Protein AF-A0A085MTJ7-F1 (afdb_monomer_lite)

Sequence (87 aa):
MAWKRMGFKVWFKGNRTLRSILRNDKEKVPLDQCPGLVYEIKCECSASYIGEADNTLAHRYQEHMKSLTRCRNALNRLNGGPPNTSR

Secondary structure (DSSP, 8-state):
-GGGGGT------PPPPHHHHH---SPPPPGGG-SSEEEEEE-TTS-EEEEEESS-HHHHHHHHHHHHHHHHHHHHHHTTPPP----

Organism: NCBI:txid68888

pLDDT: mean 78.83, std 15.58, range [43.47, 95.25]

Foldseek 3Di:
DCCVVVDDDDDDDDDDDPCRVPDPVDDDDPPQQDAFDWDWDQDPVRDIDIDHGRGGPVVVVVVVVVVVVVVVQVVCVVVVHDHPPDD

Structure (mmCIF, N/CA/C/O backbone):
data_AF-A0A085MTJ7-F1
#
_entry.id   AF-A0A085MTJ7-F1
#
loop_
_atom_site.group_PDB
_atom_site.id
_atom_site.type_symbol
_atom_site.label_atom_id
_atom_site.label_alt_id
_atom_site.label_comp_id
_atom_site.label_asym_id
_atom_site.label_entity_id
_atom_site.label_seq_id
_atom_site.pdbx_PDB_ins_code
_atom_site.Cartn_x
_atom_site.Cartn_y
_atom_site.Cartn_z
_atom_site.occupancy
_atom_site.B_iso_or_equiv
_atom_site.auth_seq_id
_atom_site.auth_comp_id
_atom_site.auth_asym_id
_atom_site.auth_atom_id
_atom_site.pdbx_PDB_model_num
ATOM 1 N N . MET A 1 1 ? -10.746 14.969 8.248 1.00 44.50 1 MET A N 1
ATOM 2 C CA . MET A 1 1 ? -10.419 13.576 7.849 1.00 44.50 1 MET A CA 1
ATOM 3 C C . MET A 1 1 ? -10.452 13.474 6.323 1.00 44.50 1 MET A C 1
ATOM 5 O O . MET A 1 1 ? -11.532 13.444 5.750 1.00 44.50 1 MET A O 1
ATOM 9 N N . ALA A 1 2 ? -9.287 13.507 5.666 1.00 47.97 2 ALA A N 1
ATOM 10 C CA . ALA A 1 2 ? -9.143 13.752 4.222 1.00 47.97 2 ALA A CA 1
ATOM 11 C C . ALA A 1 2 ? -9.543 12.577 3.294 1.00 47.97 2 ALA A C 1
ATOM 13 O O . ALA A 1 2 ? -9.817 12.797 2.120 1.00 47.97 2 ALA A O 1
ATOM 14 N N . TRP A 1 3 ? -9.642 11.343 3.804 1.00 43.47 3 TRP A N 1
ATOM 15 C CA . TRP A 1 3 ? -9.817 10.130 2.985 1.00 43.47 3 TRP A CA 1
ATOM 16 C C . TRP A 1 3 ? -11.232 9.914 2.418 1.00 43.47 3 TRP A C 1
ATOM 18 O O . TRP A 1 3 ? -11.368 9.329 1.345 1.00 43.47 3 TRP A O 1
ATOM 28 N N . LYS A 1 4 ? -12.287 10.453 3.056 1.00 44.94 4 LYS A N 1
ATOM 29 C CA . LYS A 1 4 ? -13.652 10.459 2.480 1.00 44.94 4 LYS A CA 1
ATOM 30 C C . LYS A 1 4 ? -13.732 11.250 1.168 1.00 44.94 4 LYS A C 1
ATOM 32 O O . LYS A 1 4 ? -14.577 10.949 0.337 1.00 44.94 4 LYS A O 1
ATOM 37 N N . ARG A 1 5 ? -12.841 12.231 0.970 1.00 46.75 5 ARG A N 1
ATOM 38 C CA . ARG A 1 5 ? -12.735 13.015 -0.271 1.00 46.75 5 ARG A CA 1
ATOM 39 C C . ARG A 1 5 ? -12.060 12.249 -1.418 1.00 46.75 5 ARG A C 1
ATOM 41 O O . ARG A 1 5 ? -12.062 12.758 -2.528 1.00 46.75 5 ARG A O 1
ATOM 48 N N . MET A 1 6 ? -11.500 11.060 -1.160 1.00 59.06 6 MET A N 1
ATOM 49 C CA . MET A 1 6 ? -10.675 10.293 -2.108 1.00 59.06 6 MET A CA 1
ATOM 50 C C . MET A 1 6 ? -11.265 8.919 -2.493 1.00 59.06 6 MET A C 1
ATOM 52 O O . MET A 1 6 ? -10.599 8.135 -3.155 1.00 59.06 6 MET A O 1
ATOM 56 N N . GLY A 1 7 ? -12.510 8.607 -2.103 1.00 54.81 7 GLY A N 1
ATOM 57 C CA . GLY A 1 7 ? -13.260 7.472 -2.670 1.00 54.81 7 GLY A CA 1
ATOM 58 C C . GLY A 1 7 ? -12.900 6.059 -2.176 1.00 54.81 7 GLY A C 1
ATOM 59 O O . GLY A 1 7 ? -13.306 5.081 -2.803 1.00 54.81 7 GLY A O 1
ATOM 60 N N . PHE A 1 8 ? -12.179 5.907 -1.061 1.00 45.62 8 PHE A N 1
ATOM 61 C CA . PHE A 1 8 ? -11.872 4.585 -0.490 1.00 45.62 8 PHE A CA 1
ATOM 62 C C . PHE A 1 8 ? -13.062 4.000 0.299 1.00 45.62 8 PHE A C 1
ATOM 64 O O . PHE A 1 8 ? -13.594 4.655 1.201 1.00 45.62 8 PHE A O 1
ATOM 71 N N . LYS A 1 9 ? -13.470 2.757 -0.016 1.00 57.62 9 LYS A N 1
ATOM 72 C CA . LYS A 1 9 ? -14.594 2.037 0.619 1.00 57.62 9 LYS A CA 1
ATOM 73 C C . LYS A 1 9 ? -14.088 0.796 1.366 1.00 57.62 9 LYS A C 1
ATOM 75 O O . LYS A 1 9 ? -13.494 -0.089 0.766 1.00 57.62 9 LYS A O 1
ATOM 80 N N . VAL A 1 10 ? -14.332 0.741 2.676 1.00 64.44 10 VAL A N 1
ATOM 81 C CA . VAL A 1 10 ? -13.942 -0.374 3.561 1.00 64.44 10 VAL A CA 1
ATOM 82 C C . VAL A 1 10 ? -15.069 -1.410 3.608 1.00 64.44 10 VAL A C 1
ATOM 84 O O . VAL A 1 10 ? -16.218 -1.030 3.829 1.00 64.44 10 VAL A O 1
ATOM 87 N N . TRP A 1 11 ? -14.749 -2.696 3.418 1.00 53.28 11 TRP A N 1
ATOM 88 C CA . TRP A 1 11 ? -15.743 -3.768 3.230 1.00 53.28 11 TRP A CA 1
ATOM 89 C C . TRP A 1 11 ? -15.969 -4.684 4.439 1.00 53.28 11 TRP A C 1
ATOM 91 O O . TRP A 1 11 ? -17.059 -5.230 4.574 1.00 53.28 11 TRP A O 1
ATOM 101 N N . PHE A 1 12 ? -15.011 -4.822 5.358 1.00 56.38 12 PHE A N 1
ATOM 102 C CA . PHE A 1 12 ? -15.223 -5.593 6.585 1.00 56.38 12 PHE A CA 1
ATOM 103 C C . PHE A 1 12 ? -14.403 -5.024 7.741 1.00 56.38 12 PHE A C 1
ATOM 105 O O . PHE A 1 12 ? -13.204 -4.782 7.617 1.00 56.38 12 PHE A O 1
ATOM 112 N N . LYS A 1 13 ? -15.066 -4.796 8.875 1.00 62.94 13 LYS A N 1
ATOM 113 C CA . LYS A 1 13 ? -14.444 -4.405 10.140 1.00 62.94 13 LYS A CA 1
ATOM 114 C C . LYS A 1 13 ? -15.157 -5.172 11.245 1.00 62.94 13 LYS A C 1
ATOM 116 O O . LYS A 1 13 ? -16.361 -4.999 11.410 1.00 62.94 13 LYS A O 1
ATOM 121 N N . GLY A 1 14 ? -14.431 -6.020 11.972 1.00 66.69 14 GLY A N 1
ATOM 122 C CA . GLY A 1 14 ? -14.993 -6.776 13.093 1.00 66.69 14 GLY A CA 1
ATOM 123 C C . GLY A 1 14 ? -15.660 -5.867 14.134 1.00 66.69 14 GLY A C 1
ATOM 124 O O . GLY A 1 14 ? -15.269 -4.707 14.312 1.00 66.69 14 GLY A O 1
ATOM 125 N N . ASN A 1 15 ? -16.681 -6.397 14.815 1.00 68.94 15 ASN A N 1
ATOM 126 C CA . ASN A 1 15 ? -17.434 -5.657 15.828 1.00 68.94 15 ASN A CA 1
ATOM 127 C C . ASN A 1 15 ? -16.515 -5.211 16.972 1.00 68.94 15 ASN A C 1
ATOM 129 O O . ASN A 1 15 ? -15.672 -5.965 17.459 1.00 68.94 15 ASN A O 1
ATOM 133 N N . ARG A 1 16 ? -16.691 -3.967 17.423 1.00 65.56 16 ARG A N 1
ATOM 134 C CA . ARG A 1 16 ? -15.935 -3.421 18.555 1.00 65.56 16 ARG A CA 1
ATOM 135 C C . ARG A 1 16 ? -16.403 -4.069 19.859 1.00 65.56 16 ARG A C 1
ATOM 137 O O . ARG A 1 16 ? -17.599 -4.119 20.122 1.00 65.56 16 ARG A O 1
ATOM 144 N N . THR A 1 17 ? -15.471 -4.536 20.691 1.00 80.31 17 THR A N 1
ATOM 145 C CA . THR A 1 17 ? -15.791 -5.056 22.033 1.00 80.31 17 THR A CA 1
ATOM 146 C C . THR A 1 17 ? -16.378 -3.948 22.910 1.00 80.31 17 THR A C 1
ATOM 148 O O . THR A 1 17 ? -15.985 -2.787 22.771 1.00 80.31 17 THR A O 1
ATOM 151 N N . LEU A 1 18 ? -17.258 -4.291 23.860 1.00 78.25 18 LEU A N 1
ATOM 152 C CA . LEU A 1 18 ? -17.875 -3.321 24.781 1.00 78.25 18 LEU A CA 1
ATOM 153 C C . LEU A 1 18 ? -16.818 -2.468 25.505 1.00 78.25 18 LEU A C 1
ATOM 155 O O . LEU A 1 18 ? -16.934 -1.248 25.592 1.00 78.25 18 LEU A O 1
ATOM 159 N N . ARG A 1 19 ? -15.713 -3.101 25.921 1.00 75.44 19 ARG A N 1
ATOM 160 C CA . ARG A 1 19 ? -14.546 -2.422 26.502 1.00 75.44 19 ARG A CA 1
ATOM 161 C C . ARG A 1 19 ? -13.962 -1.364 25.561 1.00 75.44 19 ARG A C 1
ATOM 163 O O . ARG A 1 19 ? -13.700 -0.261 26.017 1.00 75.44 19 ARG A O 1
ATOM 170 N N . SER A 1 20 ? -13.788 -1.668 24.271 1.00 71.12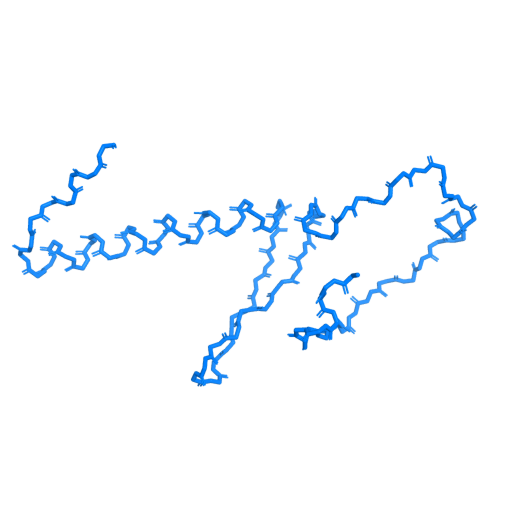 20 SER A N 1
ATOM 171 C CA . SER A 1 20 ? -13.254 -0.718 23.275 1.00 71.12 20 SER A CA 1
ATOM 172 C C . SER A 1 20 ? -14.216 0.421 22.907 1.00 71.12 20 SER A C 1
ATOM 174 O O . SER A 1 20 ? -13.794 1.417 22.325 1.00 71.12 20 SER A O 1
ATOM 176 N N . ILE A 1 21 ? -15.508 0.268 23.213 1.00 73.81 21 ILE A N 1
ATOM 177 C CA . ILE A 1 21 ? -16.525 1.311 23.028 1.00 73.81 21 ILE A CA 1
ATOM 178 C C . ILE A 1 21 ? -16.508 2.273 24.220 1.00 73.81 21 ILE A C 1
ATOM 180 O O . ILE A 1 21 ? -16.568 3.485 24.029 1.00 73.81 21 ILE A O 1
ATOM 184 N N . LEU A 1 22 ? -16.408 1.729 25.436 1.00 80.19 22 LEU A N 1
ATOM 185 C CA . LEU A 1 22 ? -16.505 2.492 26.683 1.00 80.19 22 LEU A CA 1
ATOM 186 C C . LEU A 1 22 ? -15.186 3.164 27.094 1.00 80.19 22 LEU A C 1
ATOM 188 O O . LEU A 1 22 ? -15.203 4.208 27.739 1.00 80.19 22 LEU A O 1
ATOM 192 N N . ARG A 1 23 ? -14.035 2.592 26.726 1.00 69.88 23 ARG A N 1
ATOM 193 C CA . ARG A 1 23 ? -12.708 3.146 27.032 1.00 69.88 23 ARG A CA 1
ATOM 194 C C . ARG A 1 23 ? -12.190 3.988 25.859 1.00 69.88 23 ARG A C 1
ATOM 196 O O . ARG A 1 23 ? -11.908 3.451 24.793 1.00 69.88 23 ARG A O 1
ATOM 203 N N . ASN A 1 24 ? -12.050 5.300 26.070 1.00 65.44 24 ASN A N 1
ATOM 204 C CA . ASN A 1 24 ? -11.306 6.226 25.193 1.00 65.44 24 ASN A CA 1
ATOM 205 C C . ASN A 1 24 ? -10.022 6.740 25.880 1.00 65.44 24 ASN A C 1
ATOM 207 O O . ASN A 1 24 ? -9.522 7.806 25.546 1.00 65.44 24 ASN A O 1
ATOM 211 N N . ASP A 1 25 ? -9.501 5.997 26.858 1.00 70.88 25 ASP A N 1
ATOM 212 C CA . ASP A 1 25 ? -8.292 6.344 27.618 1.00 70.88 25 ASP A CA 1
ATOM 213 C C . ASP A 1 25 ? -7.000 6.229 26.791 1.00 70.88 25 ASP A C 1
ATOM 215 O O . ASP A 1 25 ? -5.978 6.792 27.172 1.00 70.88 25 ASP A O 1
ATOM 219 N N . LYS A 1 26 ? -7.039 5.531 25.650 1.00 65.06 26 LYS A N 1
ATOM 220 C CA . LYS A 1 26 ? -5.923 5.439 24.703 1.00 65.06 26 LYS A CA 1
ATOM 221 C C . LYS A 1 26 ? -6.227 6.209 23.426 1.00 65.06 26 LYS A C 1
ATOM 223 O O . LYS A 1 26 ? -7.272 6.006 22.801 1.00 65.06 26 LYS A O 1
ATOM 228 N N . GLU A 1 27 ? -5.281 7.048 23.020 1.00 72.25 27 GLU A N 1
ATOM 229 C CA . GLU A 1 27 ? -5.298 7.687 21.710 1.00 72.25 27 GLU A CA 1
ATOM 230 C C . GLU A 1 27 ? -5.377 6.613 20.615 1.00 72.25 27 GLU A C 1
ATOM 232 O O . GLU A 1 27 ? -4.706 5.578 20.667 1.00 72.25 27 GLU A O 1
ATOM 237 N N . LYS A 1 28 ? -6.267 6.817 19.641 1.00 70.56 28 LYS A N 1
ATOM 238 C CA . LYS A 1 28 ? -6.437 5.868 18.540 1.00 70.56 28 LYS A CA 1
ATOM 239 C C . LYS A 1 28 ? -5.248 6.019 17.610 1.00 70.56 28 LYS A C 1
ATOM 241 O O . LYS A 1 28 ? -5.066 7.087 17.035 1.00 70.56 28 LYS A O 1
ATOM 246 N N . VAL A 1 29 ? -4.500 4.935 17.428 1.00 68.25 29 VAL A N 1
ATOM 247 C CA . VAL A 1 29 ? -3.444 4.878 16.417 1.00 68.25 29 VAL A CA 1
ATOM 248 C C . VAL A 1 29 ? -4.062 5.221 15.052 1.00 68.25 29 VAL A C 1
ATOM 250 O O . VAL A 1 29 ? -5.104 4.650 14.697 1.00 68.25 29 VAL A O 1
ATOM 253 N N . PRO A 1 30 ? -3.484 6.177 14.308 1.00 75.06 30 PRO A N 1
ATOM 254 C CA . PRO A 1 30 ? -3.905 6.487 12.950 1.00 75.06 30 PRO A CA 1
ATOM 255 C C . PRO A 1 30 ? -3.905 5.230 12.067 1.00 75.06 30 PRO A C 1
ATOM 257 O O . PRO A 1 30 ? -3.037 4.372 12.196 1.00 75.06 30 PRO A O 1
ATOM 260 N N . LEU A 1 31 ? -4.891 5.090 11.175 1.00 68.62 31 LEU A N 1
ATOM 261 C CA . LEU A 1 31 ? -5.061 3.881 10.348 1.00 68.62 31 LEU A CA 1
ATOM 262 C C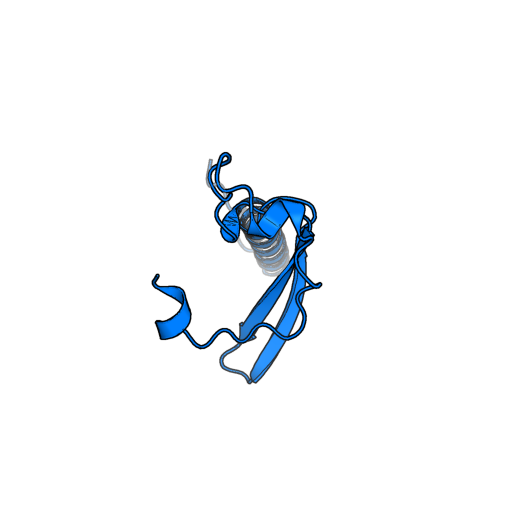 . LEU A 1 31 ? -3.834 3.566 9.478 1.00 68.62 31 LEU A C 1
ATOM 264 O O . LEU A 1 31 ? -3.567 2.406 9.196 1.00 68.62 31 LEU A O 1
ATOM 268 N N . ASP A 1 32 ? -3.087 4.588 9.074 1.00 67.31 32 ASP A N 1
ATOM 269 C CA . ASP A 1 32 ? -1.825 4.512 8.332 1.00 67.31 32 ASP A CA 1
ATOM 270 C C . ASP A 1 32 ? -0.672 3.887 9.137 1.00 67.31 32 ASP A C 1
ATOM 272 O O . ASP A 1 32 ? 0.301 3.398 8.555 1.00 67.31 32 ASP A O 1
ATOM 276 N N . GLN A 1 33 ? -0.805 3.863 10.463 1.00 71.19 33 GLN A N 1
ATOM 277 C CA . GLN A 1 33 ? 0.158 3.297 11.407 1.00 71.19 33 GLN A CA 1
ATOM 278 C C . GLN A 1 33 ? -0.308 1.951 11.982 1.00 71.19 33 GLN A C 1
ATOM 280 O O . GLN A 1 33 ? 0.430 1.319 12.736 1.00 71.19 33 GLN A O 1
ATOM 285 N N . CYS A 1 34 ? -1.512 1.491 11.629 1.00 75.62 34 CYS A N 1
ATOM 286 C CA . CYS A 1 34 ? -2.011 0.186 12.044 1.00 75.62 34 CYS A CA 1
ATOM 287 C C . CYS A 1 34 ? -1.338 -0.944 11.239 1.00 75.62 34 CYS A C 1
ATOM 289 O O . CYS A 1 34 ? -1.423 -0.926 10.010 1.00 75.62 34 CYS A O 1
ATOM 291 N N . PRO A 1 35 ? -0.725 -1.942 11.900 1.00 79.94 35 PRO A N 1
ATOM 292 C CA . PRO A 1 35 ? -0.301 -3.180 11.250 1.00 79.94 35 PRO A CA 1
ATOM 293 C C . PRO A 1 35 ? -1.498 -4.064 10.870 1.00 79.94 35 PRO A C 1
ATOM 295 O O . PRO A 1 35 ? -2.593 -3.906 11.420 1.00 79.94 35 PRO A O 1
ATOM 298 N N . GLY A 1 36 ? -1.284 -5.007 9.949 1.00 83.38 36 GLY A N 1
ATOM 299 C CA . GLY A 1 36 ? -2.294 -5.978 9.506 1.00 83.38 36 GLY A CA 1
ATOM 300 C C . GLY A 1 36 ? -3.397 -5.362 8.646 1.00 83.38 36 GLY A C 1
ATOM 301 O O . GLY A 1 36 ? -4.557 -5.773 8.717 1.00 83.38 36 GLY A O 1
ATOM 302 N N . LEU A 1 37 ? -3.073 -4.311 7.887 1.00 85.88 37 LEU A N 1
ATOM 303 C CA . LEU A 1 37 ? -4.050 -3.600 7.068 1.00 85.88 37 LEU A CA 1
ATOM 304 C C . LEU A 1 37 ? -4.015 -4.094 5.622 1.00 85.88 37 LEU A C 1
ATOM 306 O O . LEU A 1 37 ? -2.955 -4.204 5.005 1.00 85.88 37 LEU A O 1
ATOM 310 N N . VAL A 1 38 ? -5.199 -4.336 5.065 1.00 90.00 38 VAL A N 1
ATOM 311 C CA . VAL A 1 38 ? -5.382 -4.640 3.643 1.00 90.00 38 VAL A CA 1
ATOM 312 C C . VAL A 1 38 ? -5.630 -3.338 2.883 1.00 90.00 38 VAL A C 1
ATOM 314 O O . VAL A 1 38 ? -6.499 -2.550 3.2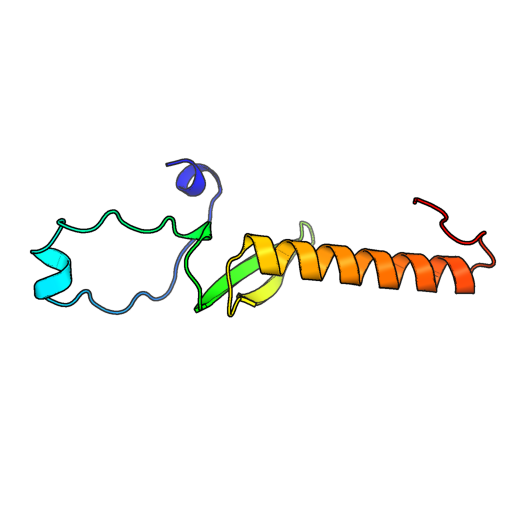66 1.00 90.00 38 VAL A O 1
ATOM 317 N N . TYR A 1 39 ? -4.866 -3.100 1.819 1.00 88.81 39 TYR A N 1
ATOM 318 C CA . TYR A 1 39 ? -4.952 -1.902 0.982 1.00 88.81 39 TYR A CA 1
ATOM 319 C C . TYR A 1 39 ? -5.189 -2.255 -0.488 1.00 88.81 39 TYR A C 1
ATOM 321 O O . TYR A 1 39 ? -4.831 -3.334 -0.954 1.00 88.81 39 TYR A O 1
ATOM 329 N N . GLU A 1 40 ? -5.775 -1.308 -1.220 1.00 93.00 40 GLU A N 1
ATOM 330 C CA . GLU A 1 40 ? -6.038 -1.389 -2.656 1.00 93.00 40 GLU A CA 1
ATOM 331 C C . GLU A 1 40 ? -5.297 -0.250 -3.372 1.00 93.00 40 GLU A C 1
ATOM 333 O O . GLU A 1 40 ? -5.423 0.918 -2.993 1.00 93.00 40 GLU A O 1
ATOM 338 N N . ILE A 1 41 ? -4.549 -0.582 -4.423 1.00 91.88 41 ILE A N 1
ATOM 339 C CA . ILE A 1 41 ? -3.955 0.374 -5.360 1.00 91.88 41 ILE A CA 1
ATOM 340 C C . ILE A 1 41 ? -4.734 0.279 -6.669 1.00 91.88 41 ILE A C 1
ATOM 342 O O . ILE A 1 41 ? -4.754 -0.778 -7.300 1.00 91.88 41 ILE A O 1
ATOM 346 N N . LYS A 1 42 ? -5.355 1.384 -7.084 1.00 94.75 42 LYS A N 1
ATOM 347 C CA . LYS A 1 42 ? -6.100 1.473 -8.343 1.00 94.75 42 LYS A CA 1
ATOM 348 C C . LYS A 1 42 ? -5.221 2.051 -9.444 1.00 94.75 42 LYS A C 1
ATOM 350 O O . LYS A 1 42 ? -4.582 3.082 -9.250 1.00 94.75 42 LYS A O 1
ATOM 355 N N . CYS A 1 43 ? -5.217 1.390 -10.592 1.00 92.19 43 CYS A N 1
ATOM 356 C CA . CYS A 1 43 ? -4.656 1.894 -11.836 1.00 92.19 43 CYS A CA 1
ATOM 357 C C . CYS A 1 43 ? -5.734 2.661 -12.606 1.00 92.19 43 CYS A C 1
ATOM 359 O O . CYS A 1 43 ? -6.895 2.253 -12.628 1.00 92.19 43 CYS A O 1
ATOM 361 N N . GLU A 1 44 ? -5.340 3.709 -13.327 1.00 93.56 44 GLU A N 1
ATOM 362 C CA . GLU A 1 44 ? -6.210 4.388 -14.302 1.00 93.56 44 GLU A CA 1
ATOM 363 C C . GLU A 1 44 ? -6.727 3.420 -15.379 1.00 93.56 44 GLU A C 1
ATOM 365 O O . GLU A 1 44 ? -7.835 3.560 -15.886 1.00 93.56 44 GLU A O 1
ATOM 370 N N . CYS A 1 45 ? -5.966 2.357 -15.646 1.00 94.62 45 CYS A N 1
ATOM 371 C CA . CYS A 1 45 ? -6.312 1.252 -16.530 1.00 94.62 45 CYS A CA 1
ATOM 372 C C . CYS A 1 45 ? -7.381 0.287 -15.977 1.00 94.62 45 CYS A C 1
ATOM 374 O O . CYS A 1 45 ? -7.545 -0.809 -16.505 1.00 94.62 45 CYS A O 1
ATOM 376 N N . SER A 1 46 ? -8.086 0.648 -14.899 1.00 92.62 46 SER A N 1
ATOM 377 C CA . SER A 1 46 ? -9.066 -0.194 -14.187 1.00 92.62 46 SER A CA 1
ATOM 378 C C . SER A 1 46 ? -8.504 -1.463 -13.533 1.00 92.62 46 SER A C 1
ATOM 380 O O . SER A 1 46 ? -9.251 -2.200 -12.894 1.00 92.62 46 SER A O 1
ATOM 382 N N . ALA A 1 47 ? -7.197 -1.715 -13.629 1.00 95.25 47 ALA A N 1
ATOM 383 C CA . ALA A 1 47 ? -6.546 -2.761 -12.853 1.00 95.25 47 ALA A CA 1
ATOM 384 C C . ALA A 1 47 ? -6.450 -2.359 -11.374 1.00 95.25 47 ALA A C 1
ATOM 386 O O . ALA A 1 47 ? -6.260 -1.187 -11.041 1.00 95.25 47 ALA A O 1
ATOM 387 N N . SER A 1 48 ? -6.527 -3.342 -10.482 1.00 94.44 48 SER A N 1
ATOM 388 C CA . SER A 1 48 ? -6.382 -3.139 -9.042 1.00 94.44 48 SER A CA 1
ATOM 389 C C . SER A 1 48 ? -5.401 -4.142 -8.455 1.00 94.44 48 SER A C 1
ATOM 391 O O . SER A 1 48 ? -5.466 -5.331 -8.765 1.00 94.44 48 SER A O 1
ATOM 393 N N . TYR A 1 49 ? -4.536 -3.674 -7.564 1.00 92.62 49 TYR A N 1
ATOM 394 C CA . TYR A 1 49 ? -3.685 -4.523 -6.739 1.00 92.62 49 TYR A CA 1
ATOM 395 C C . TYR A 1 49 ? -4.163 -4.464 -5.291 1.00 92.62 49 TYR A C 1
ATOM 397 O O . TYR A 1 49 ? -4.303 -3.374 -4.736 1.00 92.62 49 TYR A O 1
ATOM 405 N N . ILE A 1 50 ? -4.393 -5.626 -4.683 1.00 93.88 50 ILE A N 1
ATOM 406 C CA . ILE A 1 50 ? -4.762 -5.749 -3.273 1.00 93.88 50 ILE A CA 1
ATOM 407 C C . ILE A 1 50 ? -3.607 -6.424 -2.547 1.00 93.88 50 ILE A C 1
ATOM 409 O O . ILE A 1 50 ? -3.139 -7.482 -2.966 1.00 93.88 50 ILE A O 1
ATOM 413 N N . GLY A 1 51 ? -3.149 -5.809 -1.463 1.00 90.69 51 GLY A N 1
ATOM 414 C CA . GLY A 1 51 ? -2.078 -6.351 -0.641 1.00 90.69 51 GLY A CA 1
ATOM 415 C C . GLY A 1 51 ? -2.359 -6.174 0.840 1.00 90.69 51 GLY A C 1
ATOM 416 O O . GLY A 1 51 ? -3.059 -5.251 1.248 1.00 90.69 51 GLY A O 1
ATOM 417 N N . GLU A 1 52 ? -1.770 -7.050 1.643 1.00 91.56 52 GLU A N 1
ATOM 418 C CA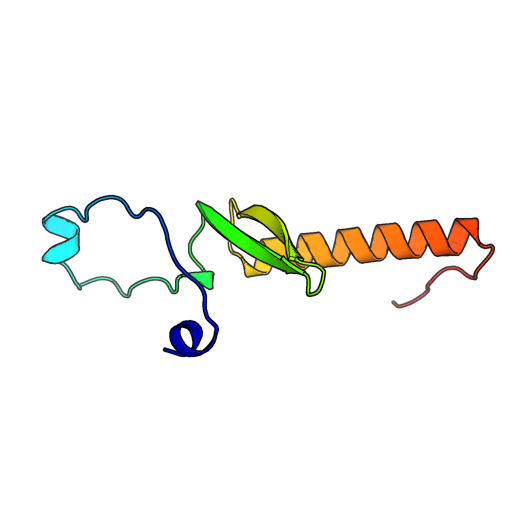 . GLU A 1 52 ? -1.685 -6.892 3.090 1.00 91.56 52 GLU A CA 1
ATOM 419 C C . GLU A 1 52 ? -0.341 -6.247 3.467 1.00 91.56 52 GLU A C 1
ATOM 421 O O . GLU A 1 52 ? 0.677 -6.402 2.770 1.00 91.56 52 GLU A O 1
ATOM 426 N N . ALA A 1 53 ? -0.357 -5.450 4.532 1.00 88.56 53 ALA A N 1
ATOM 427 C CA . ALA A 1 53 ? 0.828 -4.915 5.179 1.00 88.56 53 ALA A CA 1
ATOM 428 C C . ALA A 1 53 ? 0.917 -5.468 6.606 1.00 88.56 53 ALA A C 1
ATOM 430 O O . ALA A 1 53 ? 0.106 -5.108 7.458 1.00 88.56 53 ALA A O 1
ATOM 431 N N . ASP A 1 54 ? 1.934 -6.292 6.868 1.00 85.50 54 ASP A N 1
ATOM 432 C CA . ASP A 1 54 ? 2.218 -6.820 8.212 1.00 85.50 54 ASP A CA 1
ATOM 433 C C . ASP A 1 54 ? 2.630 -5.701 9.182 1.00 85.50 54 ASP A C 1
ATOM 435 O O . ASP A 1 54 ? 2.310 -5.729 10.367 1.00 85.50 54 ASP A O 1
ATOM 439 N N . ASN A 1 55 ? 3.315 -4.684 8.652 1.00 87.06 55 ASN A N 1
ATOM 440 C CA . ASN A 1 55 ? 3.734 -3.473 9.357 1.00 87.06 55 ASN A CA 1
ATOM 441 C C . ASN A 1 55 ? 2.841 -2.283 8.958 1.00 87.06 55 ASN A C 1
ATOM 443 O O . ASN A 1 55 ? 1.693 -2.443 8.557 1.00 87.06 55 ASN A O 1
ATOM 447 N N . THR A 1 56 ? 3.368 -1.062 9.031 1.00 86.75 56 THR A N 1
ATOM 448 C CA . THR A 1 56 ? 2.659 0.139 8.581 1.00 86.75 56 THR A CA 1
ATOM 449 C C . THR A 1 56 ? 2.556 0.209 7.056 1.00 86.75 56 THR A C 1
ATOM 451 O O . THR A 1 56 ? 3.404 -0.313 6.319 1.00 86.75 56 THR A O 1
ATOM 454 N N . LEU A 1 57 ? 1.553 0.941 6.560 1.00 86.81 57 LEU A N 1
ATOM 455 C CA . LEU A 1 57 ? 1.394 1.178 5.121 1.00 86.81 57 LEU A CA 1
ATOM 456 C C . LEU A 1 57 ? 2.598 1.917 4.527 1.00 86.81 57 LEU A C 1
ATOM 458 O O . LEU A 1 57 ? 3.016 1.633 3.406 1.00 86.81 57 LEU A O 1
ATOM 462 N N . ALA A 1 58 ? 3.179 2.840 5.299 1.00 87.06 58 ALA A N 1
ATOM 463 C CA . ALA A 1 58 ? 4.365 3.592 4.906 1.00 87.06 58 ALA A CA 1
ATOM 464 C C . ALA A 1 58 ? 5.573 2.673 4.673 1.00 87.06 58 ALA A C 1
ATOM 466 O O . ALA A 1 58 ? 6.276 2.819 3.672 1.00 87.06 58 ALA A O 1
ATOM 467 N N . HIS A 1 59 ? 5.778 1.689 5.555 1.00 89.62 59 HIS A N 1
ATOM 468 C CA . HIS A 1 59 ? 6.832 0.694 5.379 1.00 89.62 59 HIS A CA 1
ATOM 469 C C . HIS A 1 59 ? 6.618 -0.106 4.088 1.00 89.62 59 HIS A C 1
ATOM 471 O O . HIS A 1 59 ? 7.518 -0.203 3.252 1.00 89.62 59 HIS A O 1
ATOM 477 N N . ARG A 1 60 ? 5.391 -0.600 3.873 1.00 90.75 60 ARG A N 1
ATOM 478 C CA . ARG A 1 60 ? 5.037 -1.379 2.678 1.00 90.75 60 ARG A CA 1
ATOM 479 C C . ARG A 1 60 ? 5.214 -0.586 1.381 1.00 90.75 60 ARG A C 1
ATOM 481 O O . ARG A 1 60 ? 5.703 -1.115 0.385 1.00 90.75 60 ARG A O 1
ATOM 488 N N . TYR A 1 61 ? 4.878 0.701 1.398 1.00 89.19 61 TYR A N 1
ATOM 489 C CA . TYR A 1 61 ? 5.097 1.602 0.268 1.00 89.19 61 TYR A CA 1
ATOM 490 C C . TYR A 1 61 ? 6.583 1.723 -0.102 1.00 89.19 61 TYR A C 1
ATOM 492 O O . TYR A 1 61 ? 6.945 1.622 -1.276 1.00 89.19 61 TYR A O 1
ATOM 500 N N . GLN A 1 62 ? 7.464 1.890 0.889 1.00 91.81 62 GLN A N 1
ATOM 501 C CA . GLN A 1 62 ? 8.905 1.977 0.642 1.00 91.81 62 GLN A CA 1
ATOM 502 C C . GLN A 1 62 ? 9.471 0.682 0.046 1.00 91.81 62 GLN A C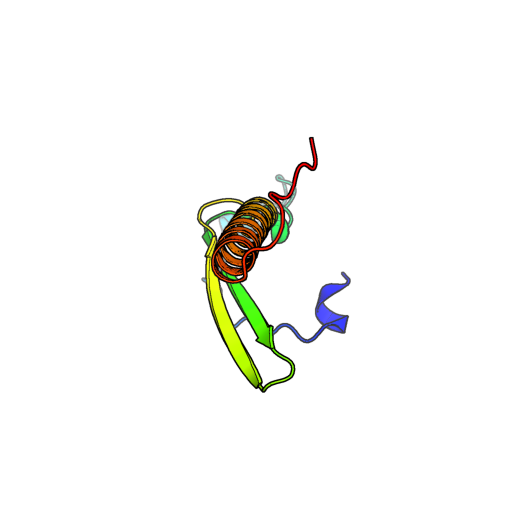 1
ATOM 504 O O . GLN A 1 62 ? 10.334 0.739 -0.833 1.00 91.81 62 GLN A O 1
ATOM 509 N N . GLU A 1 63 ? 8.988 -0.483 0.482 1.00 93.62 63 GLU A N 1
ATOM 510 C CA . GLU A 1 63 ? 9.369 -1.777 -0.100 1.00 93.62 63 GLU A CA 1
ATOM 511 C C . GLU A 1 63 ? 8.983 -1.880 -1.579 1.00 93.62 63 GLU A C 1
ATOM 513 O O . GLU A 1 63 ? 9.805 -2.290 -2.409 1.00 93.62 63 GLU A O 1
ATOM 518 N N . HIS A 1 64 ? 7.766 -1.453 -1.928 1.00 92.88 64 HIS A N 1
ATOM 519 C CA . HIS A 1 64 ? 7.306 -1.418 -3.318 1.00 92.88 64 HIS A CA 1
ATOM 520 C C . HIS A 1 64 ? 8.166 -0.497 -4.174 1.00 92.88 64 HIS A C 1
ATOM 522 O O . HIS A 1 64 ? 8.617 -0.902 -5.245 1.00 92.88 64 HIS A O 1
ATOM 528 N N . MET A 1 65 ? 8.473 0.709 -3.689 1.00 94.38 65 MET A N 1
ATOM 529 C CA . MET A 1 65 ? 9.338 1.646 -4.415 1.00 94.38 65 MET A CA 1
ATOM 530 C C . MET A 1 65 ? 10.739 1.073 -4.638 1.00 94.38 65 MET A C 1
ATOM 532 O O . MET A 1 65 ? 11.268 1.152 -5.747 1.00 94.38 65 MET A O 1
ATOM 536 N N . LYS A 1 66 ? 11.329 0.429 -3.623 1.00 95.06 66 LYS A N 1
ATOM 537 C CA . LYS A 1 66 ? 12.627 -0.252 -3.762 1.00 95.06 66 LYS A CA 1
ATOM 538 C C . LYS A 1 66 ? 12.566 -1.360 -4.813 1.00 95.06 66 LYS A C 1
ATOM 540 O O . LYS A 1 66 ? 13.484 -1.478 -5.624 1.00 95.06 66 LYS A O 1
ATOM 545 N N . SER A 1 67 ? 11.493 -2.146 -4.824 1.00 93.44 67 SER A N 1
ATOM 546 C CA . SER A 1 67 ? 11.296 -3.234 -5.788 1.00 93.44 67 SER A CA 1
ATOM 547 C C . SER A 1 67 ? 11.144 -2.706 -7.216 1.00 93.44 67 SER A C 1
ATOM 549 O O . SER A 1 67 ? 11.846 -3.168 -8.113 1.00 93.44 67 SER A O 1
ATOM 551 N N . LEU A 1 68 ? 10.333 -1.663 -7.422 1.00 93.81 68 LEU A N 1
ATOM 552 C CA . LEU A 1 68 ? 10.190 -1.005 -8.725 1.00 93.81 68 LEU A CA 1
ATOM 553 C C . LEU A 1 68 ? 11.511 -0.413 -9.220 1.00 93.81 68 LEU A C 1
ATOM 555 O O . LEU A 1 68 ? 11.852 -0.568 -10.391 1.00 93.81 68 LEU A O 1
ATOM 559 N N . THR A 1 69 ? 12.283 0.226 -8.340 1.00 94.50 69 THR A N 1
ATOM 560 C CA . THR A 1 69 ? 13.614 0.744 -8.682 1.00 94.50 69 THR A CA 1
ATOM 561 C C . THR A 1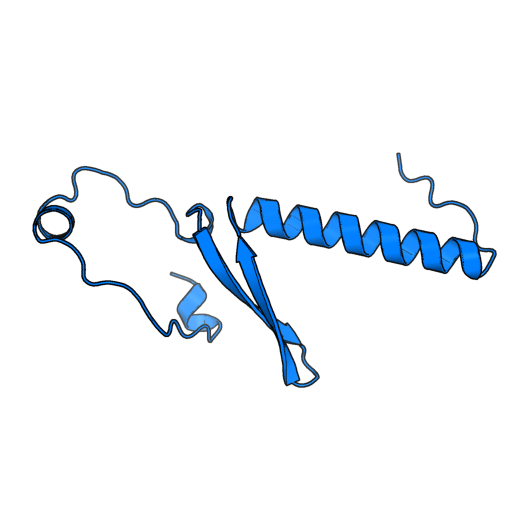 69 ? 14.558 -0.381 -9.099 1.00 94.50 69 THR A C 1
ATOM 563 O O . THR A 1 69 ? 15.253 -0.252 -10.105 1.00 94.50 69 THR A O 1
ATOM 566 N N . ARG A 1 70 ? 14.551 -1.521 -8.395 1.00 94.44 70 ARG A N 1
ATOM 567 C CA . ARG A 1 70 ? 15.336 -2.706 -8.786 1.00 94.44 70 ARG A CA 1
ATOM 568 C C . ARG A 1 70 ? 14.929 -3.223 -10.166 1.00 94.44 70 ARG A C 1
ATOM 570 O O . ARG A 1 70 ? 15.808 -3.454 -10.992 1.00 94.44 70 ARG A O 1
ATOM 577 N N . CYS A 1 71 ? 13.628 -3.345 -10.436 1.00 94.19 71 CYS A N 1
ATOM 578 C CA . CYS A 1 71 ? 13.118 -3.777 -11.740 1.00 94.19 71 CYS A CA 1
ATOM 579 C C . CYS A 1 71 ? 13.523 -2.811 -12.861 1.00 94.19 71 CYS A C 1
ATOM 581 O O . CYS A 1 71 ? 14.036 -3.247 -13.888 1.00 94.19 71 CYS A O 1
ATOM 583 N N . ARG A 1 72 ? 13.367 -1.498 -12.650 1.00 93.75 72 ARG A N 1
ATOM 584 C CA . ARG A 1 72 ? 13.794 -0.470 -13.615 1.00 93.75 72 ARG A CA 1
ATOM 585 C C . ARG A 1 72 ? 15.294 -0.529 -13.881 1.00 93.75 72 ARG A C 1
ATOM 587 O O . ARG A 1 72 ? 15.710 -0.466 -15.031 1.00 93.75 72 ARG A O 1
ATOM 594 N N . ASN A 1 73 ? 16.103 -0.704 -12.838 1.00 92.44 73 ASN A N 1
ATOM 595 C CA . ASN A 1 73 ? 17.552 -0.827 -12.979 1.00 92.44 73 ASN A CA 1
ATOM 596 C C . ASN A 1 73 ? 17.951 -2.096 -13.745 1.00 92.44 73 ASN A C 1
ATOM 598 O O . ASN A 1 73 ? 18.865 -2.045 -14.562 1.00 92.44 73 ASN A O 1
ATOM 602 N N . ALA A 1 74 ? 17.275 -3.224 -13.509 1.00 93.00 74 ALA A N 1
ATOM 603 C CA . ALA A 1 74 ? 17.497 -4.452 -14.270 1.00 93.00 74 ALA A CA 1
ATOM 604 C C . ALA A 1 74 ? 17.135 -4.270 -15.752 1.00 93.00 74 ALA A C 1
ATOM 606 O O . ALA A 1 74 ? 17.932 -4.616 -16.618 1.00 93.00 74 ALA A O 1
ATOM 607 N N . LEU A 1 75 ? 15.988 -3.648 -16.038 1.00 94.56 75 LEU A N 1
ATOM 608 C CA . LEU A 1 75 ? 15.552 -3.336 -17.400 1.00 94.56 75 LEU A CA 1
ATOM 609 C C . LEU A 1 75 ? 16.533 -2.395 -18.115 1.00 94.56 75 LEU A C 1
ATOM 611 O O . LEU A 1 75 ? 16.873 -2.618 -19.271 1.00 94.56 75 LEU A O 1
ATOM 615 N N . ASN A 1 76 ? 17.060 -1.394 -17.409 1.00 93.12 76 ASN A N 1
ATOM 616 C CA . ASN A 1 76 ? 18.086 -0.502 -17.946 1.00 93.12 76 ASN A CA 1
ATOM 617 C C . ASN A 1 76 ? 19.370 -1.259 -18.338 1.00 93.12 76 ASN A C 1
ATOM 619 O O . ASN A 1 76 ? 19.914 -1.033 -19.415 1.00 93.12 76 ASN A O 1
ATOM 623 N N . ARG A 1 77 ? 19.821 -2.208 -17.504 1.00 92.06 77 ARG A N 1
ATOM 624 C CA . ARG A 1 77 ? 20.995 -3.051 -17.803 1.00 92.06 77 ARG A CA 1
ATOM 625 C C . ARG A 1 77 ? 20.776 -3.933 -19.032 1.00 92.06 77 ARG A C 1
ATOM 627 O O . ARG A 1 77 ? 21.692 -4.072 -19.833 1.00 92.06 77 ARG A O 1
ATOM 634 N N . LEU A 1 78 ? 19.578 -4.503 -19.187 1.00 94.00 78 LEU A N 1
ATOM 635 C CA . LEU A 1 78 ? 19.220 -5.293 -20.373 1.00 94.00 78 LEU A CA 1
ATOM 636 C C . LEU A 1 78 ? 19.246 -4.447 -21.650 1.00 94.00 78 LEU A C 1
ATOM 638 O O . LEU A 1 78 ? 19.677 -4.927 -22.692 1.00 94.00 78 LEU A O 1
ATOM 642 N N . ASN A 1 79 ? 18.856 -3.178 -21.550 1.00 94.31 79 ASN A N 1
ATOM 643 C CA . ASN A 1 79 ? 18.881 -2.231 -22.663 1.00 94.31 79 ASN A CA 1
ATOM 644 C C . ASN A 1 79 ? 20.274 -1.615 -22.914 1.00 94.31 79 ASN A C 1
ATOM 646 O O . ASN A 1 79 ? 20.389 -0.693 -23.717 1.00 94.31 79 ASN A O 1
ATOM 650 N N . GLY A 1 80 ? 21.325 -2.079 -22.226 1.00 89.62 80 GLY A N 1
ATOM 651 C CA . GLY A 1 80 ? 22.691 -1.562 -22.374 1.00 89.62 80 GLY A CA 1
ATOM 652 C C . GLY A 1 80 ? 22.908 -0.160 -21.794 1.00 89.62 80 GLY A C 1
ATOM 653 O O . GLY A 1 80 ? 23.913 0.480 -22.097 1.00 89.62 80 GLY A O 1
ATOM 654 N N . GLY A 1 81 ? 21.979 0.339 -20.975 1.00 83.94 81 GLY A N 1
ATOM 655 C CA . GLY A 1 81 ? 22.102 1.654 -20.360 1.00 83.94 81 GLY A CA 1
ATOM 656 C C . GLY A 1 81 ? 23.116 1.682 -19.208 1.00 83.94 81 GLY A C 1
ATOM 657 O O . GLY A 1 81 ? 23.398 0.651 -18.584 1.00 83.94 81 GLY A O 1
ATOM 658 N N . PRO A 1 82 ? 23.677 2.864 -18.896 1.00 80.38 82 PRO A N 1
ATOM 659 C CA . PRO A 1 82 ? 24.688 3.006 -17.857 1.00 80.38 82 PRO A CA 1
ATOM 660 C C . PRO A 1 82 ? 24.123 2.644 -16.472 1.00 80.38 82 PRO A C 1
ATOM 662 O O . PRO A 1 82 ? 22.925 2.827 -16.217 1.00 80.38 82 PRO A O 1
ATOM 665 N N . PRO A 1 83 ? 24.959 2.138 -15.546 1.00 71.62 83 PRO A N 1
ATOM 666 C CA . PRO A 1 83 ? 24.522 1.849 -14.188 1.00 71.62 83 PRO A CA 1
ATOM 667 C C . PRO A 1 83 ? 24.023 3.130 -13.512 1.00 71.62 83 PRO A C 1
ATOM 669 O O . PRO A 1 83 ? 24.681 4.165 -13.548 1.00 71.62 83 PRO A O 1
ATOM 672 N N . ASN A 1 84 ? 22.852 3.055 -12.878 1.00 68.44 84 ASN A N 1
ATOM 673 C CA . ASN A 1 84 ? 22.291 4.179 -12.137 1.00 68.44 84 ASN A CA 1
ATOM 674 C C . ASN A 1 84 ? 23.104 4.397 -10.847 1.00 68.44 84 ASN A C 1
ATOM 676 O O . ASN A 1 84 ? 22.953 3.647 -9.881 1.00 68.44 84 ASN A O 1
ATOM 680 N N . THR A 1 85 ? 24.009 5.377 -10.863 1.00 60.97 85 THR A N 1
ATOM 681 C CA . THR A 1 85 ? 24.861 5.781 -9.736 1.00 60.97 85 THR A CA 1
ATOM 682 C C . THR A 1 85 ? 24.260 6.986 -9.015 1.00 60.97 85 THR A C 1
ATOM 684 O O . THR A 1 85 ? 24.840 8.069 -9.014 1.00 60.97 85 THR A O 1
ATOM 687 N N . SER A 1 86 ? 23.086 6.837 -8.407 1.00 61.41 86 SER A N 1
ATOM 688 C CA . SER A 1 86 ? 22.657 7.787 -7.375 1.00 61.41 86 SER A CA 1
ATOM 689 C C . SER A 1 86 ? 23.080 7.241 -6.015 1.00 61.41 86 SER A C 1
ATOM 691 O O . SER A 1 86 ? 22.617 6.176 -5.605 1.00 61.41 86 SER A O 1
ATOM 693 N N . ARG A 1 87 ? 24.034 7.946 -5.396 1.00 44.00 87 ARG A N 1
ATOM 694 C CA . ARG A 1 87 ? 24.586 7.685 -4.062 1.00 44.00 87 ARG A CA 1
ATOM 695 C C . ARG A 1 87 ? 23.698 8.299 -2.991 1.00 44.00 87 ARG A C 1
ATOM 697 O O . ARG A 1 87 ? 23.217 9.427 -3.234 1.00 44.00 87 ARG A O 1
#

Radius of gyration: 18.98 Å; chains: 1; bounding box: 43×21×50 Å